Protein AF-A0A962IGA3-F1 (afdb_monomer_lite)

Radius of gyration: 15.85 Å; chains: 1; bounding box: 43×43×36 Å

Structure (mmCIF, N/CA/C/O backbone):
data_AF-A0A962IGA3-F1
#
_entry.id   AF-A0A962IGA3-F1
#
loop_
_atom_site.group_PDB
_atom_site.id
_atom_site.type_symbol
_atom_site.label_atom_id
_atom_site.label_alt_id
_atom_site.label_comp_id
_atom_site.label_asym_id
_atom_site.label_entity_id
_atom_site.label_seq_id
_atom_site.pdbx_PDB_ins_code
_atom_site.Cartn_x
_atom_site.Cartn_y
_atom_site.Cartn_z
_atom_site.occupancy
_atom_site.B_iso_or_equiv
_atom_site.auth_seq_id
_atom_site.auth_comp_id
_atom_site.auth_asym_id
_atom_site.auth_atom_id
_ato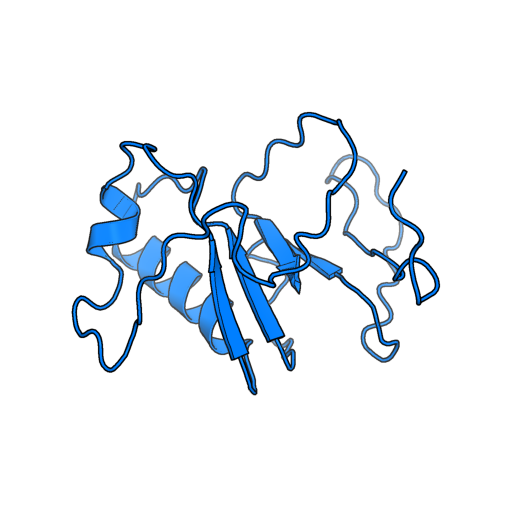m_site.pdbx_PDB_model_num
ATOM 1 N N . ASP A 1 1 ? 0.957 -33.423 -1.749 1.00 45.81 1 ASP A N 1
ATOM 2 C CA . ASP A 1 1 ? 1.533 -32.788 -2.947 1.00 45.81 1 ASP A CA 1
ATOM 3 C C . ASP A 1 1 ? 0.446 -32.155 -3.789 1.00 45.81 1 ASP A C 1
ATOM 5 O O . ASP A 1 1 ? -0.519 -32.826 -4.132 1.00 45.81 1 ASP A O 1
ATOM 9 N N . ILE A 1 2 ? 0.562 -30.852 -4.040 1.00 52.72 2 ILE A N 1
ATOM 10 C CA . ILE A 1 2 ? -0.372 -30.089 -4.875 1.00 52.72 2 ILE A CA 1
ATOM 11 C C . ILE A 1 2 ? 0.250 -30.026 -6.272 1.00 52.72 2 ILE A C 1
ATOM 13 O O . ILE A 1 2 ? 1.366 -29.530 -6.423 1.00 52.72 2 ILE A O 1
ATOM 17 N N . ALA A 1 3 ? -0.436 -30.573 -7.277 1.00 63.44 3 ALA A N 1
ATOM 18 C CA . ALA A 1 3 ? -0.005 -30.473 -8.666 1.00 63.44 3 ALA A CA 1
ATOM 19 C C . ALA A 1 3 ? -0.206 -29.027 -9.138 1.00 63.44 3 ALA A C 1
ATOM 21 O O . ALA A 1 3 ? -1.336 -28.548 -9.197 1.00 63.44 3 ALA A O 1
ATOM 22 N N . LEU A 1 4 ? 0.894 -28.330 -9.420 1.00 65.06 4 LEU A N 1
ATOM 23 C CA . LEU A 1 4 ? 0.853 -26.981 -9.975 1.00 65.06 4 LEU A CA 1
ATOM 24 C C . LEU A 1 4 ? 0.441 -27.072 -11.449 1.00 65.06 4 LEU A C 1
ATOM 26 O O . LEU A 1 4 ? 1.001 -27.868 -12.202 1.00 65.06 4 LEU A O 1
ATOM 30 N N . ASP A 1 5 ? -0.527 -26.257 -11.852 1.00 78.12 5 ASP A N 1
ATOM 31 C CA . ASP A 1 5 ? -0.953 -2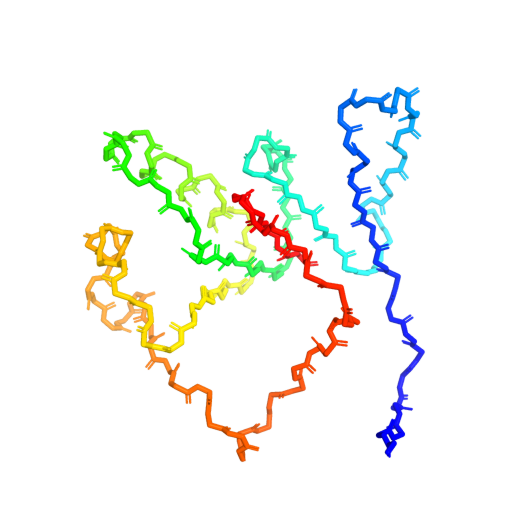6.089 -13.247 1.00 78.12 5 ASP A CA 1
ATOM 32 C C . ASP A 1 5 ? 0.010 -25.201 -14.054 1.00 78.12 5 ASP A C 1
ATOM 34 O O . ASP A 1 5 ? -0.044 -25.174 -15.281 1.00 78.12 5 ASP A O 1
ATOM 38 N N . ASN A 1 6 ? 0.923 -24.516 -13.361 1.00 67.44 6 ASN A N 1
ATOM 39 C CA . ASN A 1 6 ? 1.911 -23.608 -13.919 1.00 67.44 6 ASN A CA 1
ATOM 40 C C . ASN A 1 6 ? 3.324 -23.916 -13.406 1.00 67.44 6 ASN A C 1
ATOM 42 O O . ASN A 1 6 ? 3.531 -24.473 -12.323 1.00 67.44 6 ASN A O 1
ATOM 46 N N . THR A 1 7 ? 4.329 -23.511 -14.183 1.00 72.44 7 THR A N 1
ATOM 47 C CA . THR A 1 7 ? 5.724 -23.521 -13.731 1.00 72.44 7 THR A CA 1
ATOM 48 C C . THR A 1 7 ? 5.903 -22.576 -12.545 1.00 72.44 7 THR A C 1
ATOM 50 O O . THR A 1 7 ? 5.276 -21.519 -12.501 1.00 72.44 7 THR A O 1
ATOM 53 N N . ARG A 1 8 ? 6.784 -22.928 -11.597 1.00 71.44 8 ARG A N 1
ATOM 54 C CA . ARG A 1 8 ? 7.064 -22.075 -10.431 1.00 71.44 8 ARG A CA 1
ATOM 55 C C . ARG A 1 8 ? 7.478 -20.668 -10.891 1.00 71.44 8 ARG A C 1
ATOM 57 O O . ARG A 1 8 ? 8.356 -20.574 -11.753 1.00 71.44 8 ARG A O 1
ATOM 64 N N . PRO A 1 9 ? 6.879 -19.599 -10.339 1.00 70.31 9 PRO A N 1
ATOM 65 C CA . PRO A 1 9 ? 7.251 -18.244 -10.708 1.00 70.31 9 PRO A CA 1
ATOM 66 C C . PRO A 1 9 ? 8.702 -17.972 -10.310 1.00 70.31 9 PRO A C 1
ATOM 68 O O . PRO A 1 9 ? 9.218 -18.528 -9.338 1.00 70.31 9 PRO A O 1
ATOM 71 N N . THR A 1 10 ? 9.366 -17.104 -11.071 1.00 74.88 10 THR A N 1
ATOM 72 C CA . THR A 1 10 ? 10.692 -16.614 -10.689 1.00 74.88 10 THR A CA 1
ATOM 73 C C . THR A 1 10 ? 10.519 -15.652 -9.520 1.00 74.88 10 THR A C 1
ATOM 75 O O . THR A 1 10 ? 9.778 -14.681 -9.647 1.00 74.88 10 THR A O 1
ATOM 78 N N . VAL A 1 11 ? 11.184 -15.932 -8.398 1.00 74.50 11 VAL A N 1
ATOM 79 C CA . VAL A 1 11 ? 11.204 -15.063 -7.214 1.00 74.50 11 VAL A CA 1
ATOM 80 C C . VAL A 1 11 ? 12.553 -14.354 -7.164 1.00 74.50 11 VAL A C 1
ATOM 82 O O . VAL A 1 11 ? 13.589 -15.018 -7.204 1.00 74.50 11 VAL A O 1
ATOM 85 N N . SER A 1 12 ? 12.544 -13.024 -7.100 1.00 74.81 12 SER A N 1
ATOM 86 C CA . SER A 1 12 ? 13.754 -12.192 -7.012 1.00 74.81 12 SER A CA 1
ATOM 87 C C . SER A 1 12 ? 13.759 -11.372 -5.720 1.00 74.81 12 SER A C 1
ATOM 89 O O . SER A 1 12 ? 12.713 -10.900 -5.290 1.00 74.81 12 SER A O 1
ATOM 91 N N . THR A 1 13 ? 14.924 -11.187 -5.099 1.00 70.38 13 THR A N 1
ATOM 92 C CA . THR A 1 13 ? 15.098 -10.352 -3.896 1.00 70.38 13 THR A CA 1
ATOM 93 C C . THR A 1 13 ? 16.492 -9.717 -3.883 1.00 70.38 13 THR A C 1
ATOM 95 O O . THR A 1 13 ? 17.408 -10.227 -4.538 1.00 70.38 13 THR A O 1
ATOM 98 N N . TYR A 1 14 ? 16.658 -8.606 -3.162 1.00 63.81 14 TYR A N 1
ATOM 99 C CA . TYR A 1 14 ? 17.978 -8.047 -2.859 1.00 63.81 14 TYR A CA 1
ATOM 100 C C . TYR A 1 14 ? 18.664 -8.917 -1.778 1.00 63.81 14 TYR A C 1
ATOM 102 O O . TYR A 1 14 ? 18.006 -9.314 -0.821 1.00 63.81 14 TYR A O 1
ATOM 110 N N . PRO A 1 15 ? 19.961 -9.258 -1.901 1.00 55.53 15 PRO A N 1
ATOM 111 C CA . PRO A 1 15 ? 20.714 -9.909 -0.843 1.00 55.53 15 PRO A CA 1
ATOM 112 C C . PRO A 1 15 ? 21.003 -8.916 0.290 1.00 55.53 15 PRO A C 1
ATOM 114 O O . PRO A 1 15 ? 21.160 -7.717 0.049 1.00 55.53 15 PRO A O 1
ATOM 117 N N . ASP A 1 16 ? 21.118 -9.437 1.510 1.00 48.91 16 ASP A N 1
ATOM 118 C CA . ASP A 1 16 ? 21.509 -8.664 2.689 1.00 48.91 16 ASP A CA 1
ATOM 119 C C . ASP A 1 16 ? 22.811 -7.874 2.481 1.00 48.91 16 ASP A C 1
ATOM 121 O O . ASP A 1 16 ? 23.730 -8.312 1.779 1.00 48.91 16 ASP A O 1
ATOM 125 N N . LEU A 1 17 ? 22.883 -6.729 3.173 1.00 50.75 17 LEU A N 1
ATOM 126 C CA . LEU A 1 17 ? 23.942 -5.705 3.153 1.00 50.75 17 LEU A CA 1
ATOM 127 C C . LEU A 1 17 ? 25.389 -6.236 3.251 1.00 50.75 17 LEU A C 1
ATOM 129 O O . LEU A 1 17 ? 26.311 -5.540 2.829 1.00 50.75 17 LEU A O 1
ATOM 133 N N . ASP A 1 18 ? 25.602 -7.453 3.757 1.00 49.53 18 ASP A N 1
ATOM 134 C CA . ASP A 1 18 ? 26.928 -8.072 3.903 1.00 49.53 18 ASP A CA 1
ATOM 135 C C . ASP A 1 18 ? 27.489 -8.682 2.608 1.00 49.53 18 ASP A C 1
ATOM 137 O O . ASP A 1 18 ? 28.680 -8.987 2.521 1.00 49.53 18 ASP A O 1
ATOM 141 N N . ASN A 1 19 ? 26.669 -8.852 1.569 1.00 47.28 19 ASN A N 1
ATOM 142 C CA . ASN A 1 19 ? 27.108 -9.403 0.293 1.00 47.28 19 ASN A CA 1
ATOM 143 C C . ASN A 1 19 ? 26.908 -8.368 -0.810 1.00 47.28 19 ASN A C 1
ATOM 145 O O . ASN A 1 19 ? 25.864 -8.340 -1.454 1.00 47.28 19 ASN A O 1
ATOM 149 N N . ASN A 1 20 ? 27.950 -7.564 -1.045 1.00 45.59 20 ASN A N 1
ATOM 150 C CA . ASN A 1 20 ? 28.101 -6.582 -2.127 1.00 45.59 20 ASN A CA 1
ATOM 151 C C . ASN A 1 20 ? 28.071 -7.247 -3.525 1.00 45.59 20 ASN A C 1
ATOM 153 O O . ASN A 1 20 ? 29.051 -7.235 -4.269 1.00 45.59 20 ASN A O 1
ATOM 157 N N . ARG A 1 21 ? 26.975 -7.936 -3.843 1.00 54.34 21 ARG A N 1
ATOM 158 C CA . ARG A 1 21 ? 26.699 -8.563 -5.131 1.00 54.34 21 ARG A CA 1
ATOM 159 C C . ARG A 1 21 ? 25.855 -7.589 -5.932 1.00 54.34 21 ARG A C 1
ATOM 161 O O . ARG A 1 21 ? 24.824 -7.138 -5.443 1.00 54.34 21 ARG A O 1
ATOM 168 N N . ASP A 1 22 ? 26.272 -7.312 -7.162 1.00 54.66 22 ASP A N 1
ATOM 169 C CA . ASP A 1 22 ? 25.461 -6.564 -8.119 1.00 54.66 22 ASP A CA 1
ATOM 170 C C . ASP A 1 22 ? 24.122 -7.283 -8.318 1.00 54.66 22 ASP A C 1
ATOM 172 O O . ASP A 1 22 ? 24.041 -8.358 -8.920 1.00 54.66 22 ASP A O 1
ATOM 176 N N . VAL A 1 23 ? 23.057 -6.703 -7.770 1.00 59.34 23 VAL A N 1
ATOM 177 C CA . VAL A 1 23 ? 21.706 -7.246 -7.892 1.00 59.34 23 VAL A CA 1
ATOM 178 C C . VAL A 1 23 ? 21.100 -6.696 -9.164 1.00 59.34 23 VAL A C 1
ATOM 180 O O . VAL A 1 23 ? 20.711 -5.533 -9.238 1.00 59.34 23 VAL A O 1
ATOM 183 N N . ASN A 1 24 ? 21.008 -7.543 -10.182 1.00 67.00 24 ASN A N 1
ATOM 184 C CA . ASN A 1 24 ? 20.325 -7.199 -11.419 1.00 67.00 24 ASN A CA 1
ATOM 185 C C . ASN A 1 24 ? 18.887 -7.733 -11.382 1.00 67.00 24 ASN A C 1
ATOM 187 O O . ASN A 1 24 ? 18.596 -8.787 -11.952 1.00 67.00 24 ASN A O 1
ATOM 191 N N . ILE A 1 25 ? 17.996 -7.033 -10.671 1.00 71.44 25 ILE A N 1
ATOM 192 C CA . ILE A 1 25 ? 16.558 -7.323 -10.736 1.00 71.44 25 ILE A CA 1
ATOM 193 C C . ILE A 1 25 ? 16.019 -6.764 -12.052 1.00 71.44 25 ILE A C 1
ATOM 195 O O . ILE A 1 25 ? 15.994 -5.555 -12.278 1.00 71.44 25 ILE A O 1
ATOM 199 N N . VAL A 1 26 ? 15.573 -7.659 -12.930 1.00 73.44 26 VAL A N 1
ATOM 200 C CA . VAL A 1 26 ? 14.985 -7.288 -14.218 1.00 73.44 26 VAL A CA 1
ATOM 201 C C . VAL A 1 26 ? 13.471 -7.154 -14.056 1.00 73.44 26 VAL A C 1
ATOM 203 O O . VAL A 1 26 ? 12.735 -8.116 -14.260 1.00 73.44 26 VAL A O 1
ATOM 206 N N . PHE A 1 27 ? 13.007 -5.948 -13.721 1.00 75.44 27 PHE A N 1
ATOM 207 C CA . PHE A 1 27 ? 11.581 -5.638 -13.513 1.00 75.44 27 PHE A CA 1
ATOM 208 C C . PHE A 1 27 ? 10.708 -5.785 -14.770 1.00 75.44 27 PHE A C 1
ATOM 210 O O . PHE A 1 27 ? 9.489 -5.832 -14.675 1.00 75.44 27 PHE A O 1
ATOM 217 N N . SER A 1 28 ? 11.312 -5.877 -15.959 1.00 74.31 28 SER A N 1
ATOM 218 C CA . SER A 1 28 ? 10.589 -6.106 -17.217 1.00 74.31 28 SER A CA 1
ATOM 219 C C . SER A 1 28 ? 10.196 -7.568 -17.450 1.00 74.31 28 SER A C 1
ATOM 221 O O . SER A 1 28 ? 9.533 -7.872 -18.442 1.00 74.31 28 SER A O 1
ATOM 223 N N . ARG A 1 29 ? 10.615 -8.493 -16.577 1.00 72.81 29 ARG A N 1
ATOM 224 C CA . ARG A 1 29 ? 10.199 -9.898 -16.625 1.00 72.81 29 ARG A CA 1
ATOM 225 C C . ARG A 1 29 ? 9.087 -10.133 -15.611 1.00 72.81 29 ARG A C 1
ATOM 227 O O . ARG A 1 29 ? 9.224 -9.754 -14.455 1.00 72.81 29 ARG A O 1
ATOM 234 N N . GLY A 1 30 ? 8.019 -10.804 -16.042 1.00 71.12 30 GLY A N 1
ATOM 235 C CA . GLY A 1 30 ? 6.978 -11.273 -15.128 1.00 71.12 30 GLY A CA 1
ATOM 236 C C . GLY A 1 30 ? 7.553 -12.232 -14.079 1.00 71.12 30 GLY A C 1
ATOM 237 O O . GLY A 1 30 ? 8.443 -13.034 -14.378 1.00 71.12 30 GLY A O 1
ATOM 238 N N . GLY A 1 31 ? 7.056 -12.145 -12.851 1.00 76.88 31 GLY A N 1
ATOM 239 C CA . GLY A 1 31 ? 7.562 -12.888 -11.701 1.00 76.88 31 GLY A CA 1
ATOM 240 C C . GLY A 1 31 ? 7.110 -12.241 -10.397 1.00 76.88 31 GLY A C 1
ATOM 241 O O . GLY A 1 31 ? 6.279 -11.341 -10.424 1.00 76.88 31 GLY A O 1
ATOM 242 N N . VAL A 1 32 ? 7.666 -12.713 -9.283 1.00 79.94 32 VAL A N 1
ATOM 243 C CA . VAL A 1 32 ? 7.448 -12.146 -7.945 1.00 79.94 32 VAL A CA 1
ATOM 244 C C . VAL A 1 32 ? 8.740 -11.482 -7.485 1.00 79.94 32 VAL A C 1
ATOM 246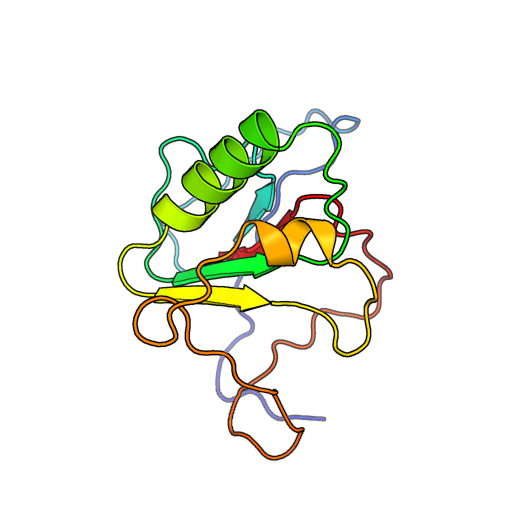 O O . VAL A 1 32 ? 9.821 -12.064 -7.642 1.00 79.94 32 VAL A O 1
ATOM 249 N N . VAL A 1 33 ? 8.658 -10.291 -6.897 1.00 80.88 33 VAL A N 1
ATOM 250 C CA . VAL A 1 33 ? 9.823 -9.637 -6.280 1.00 80.88 33 VAL A CA 1
ATOM 251 C C . VAL A 1 33 ? 9.546 -9.299 -4.820 1.00 80.88 33 VAL A C 1
ATOM 253 O O . VAL A 1 33 ? 8.440 -8.915 -4.468 1.00 80.88 33 VAL A O 1
ATOM 256 N N . VAL A 1 34 ? 10.540 -9.473 -3.951 1.00 81.62 34 VAL A N 1
ATOM 257 C CA . VAL A 1 34 ? 10.452 -9.110 -2.529 1.00 81.62 34 VAL A CA 1
ATOM 258 C C . VAL A 1 34 ? 11.381 -7.933 -2.272 1.00 81.62 34 VAL A C 1
ATOM 260 O O . VAL A 1 34 ? 12.581 -8.035 -2.529 1.00 81.62 34 VAL A O 1
ATOM 263 N N . LEU A 1 35 ? 10.830 -6.805 -1.821 1.00 81.12 35 LEU A N 1
ATOM 264 C CA . LEU A 1 35 ? 11.566 -5.560 -1.589 1.00 81.12 35 LEU A CA 1
ATOM 265 C C . LEU A 1 35 ? 11.207 -4.965 -0.229 1.00 81.12 35 LEU A C 1
ATOM 267 O O . LEU A 1 35 ? 10.065 -5.040 0.209 1.00 81.12 35 LEU A O 1
ATOM 271 N N . ASN A 1 36 ? 12.156 -4.275 0.397 1.00 78.88 36 ASN A N 1
ATOM 272 C CA . ASN A 1 36 ? 11.876 -3.467 1.584 1.00 78.88 36 ASN A CA 1
ATOM 273 C C . ASN A 1 36 ? 11.317 -2.081 1.218 1.00 78.88 36 ASN A C 1
ATOM 275 O O . ASN A 1 36 ? 11.484 -1.590 0.097 1.00 78.88 36 ASN A O 1
ATOM 279 N N . ALA A 1 37 ? 10.726 -1.390 2.195 1.00 75.19 37 ALA A N 1
ATOM 280 C CA . ALA A 1 37 ? 10.145 -0.056 2.002 1.00 75.19 37 ALA A CA 1
ATOM 281 C C . ALA A 1 37 ? 11.121 1.003 1.438 1.00 75.19 37 ALA A C 1
ATOM 283 O O . ALA A 1 37 ? 10.690 1.952 0.780 1.00 75.19 37 ALA A O 1
ATOM 284 N N . ALA A 1 38 ? 12.431 0.865 1.671 1.00 78.12 38 ALA A N 1
ATOM 285 C CA . ALA A 1 38 ? 13.437 1.799 1.164 1.00 78.12 38 ALA A CA 1
ATOM 286 C C . ALA A 1 38 ? 13.713 1.634 -0.344 1.00 78.12 38 ALA A C 1
ATOM 288 O O . ALA A 1 38 ? 14.082 2.606 -1.006 1.00 78.12 38 ALA A O 1
ATOM 289 N N . SER A 1 39 ? 13.502 0.434 -0.894 1.00 79.31 39 SER A N 1
ATOM 290 C CA . SER A 1 39 ? 13.899 0.069 -2.265 1.00 79.31 39 SER A CA 1
ATOM 291 C C . SER A 1 39 ? 12.787 0.236 -3.305 1.00 79.31 39 SER A C 1
ATOM 293 O O . SER A 1 39 ? 13.028 0.102 -4.499 1.00 79.31 39 SER A O 1
ATOM 295 N N . VAL A 1 40 ? 11.563 0.549 -2.875 1.00 82.00 40 VAL A N 1
ATOM 296 C CA . VAL A 1 40 ? 10.370 0.589 -3.748 1.00 82.00 40 VAL A CA 1
ATOM 297 C C . VAL A 1 40 ? 10.114 1.951 -4.390 1.00 82.00 40 VAL A C 1
ATOM 299 O O . VAL A 1 40 ? 9.202 2.114 -5.201 1.00 82.00 40 VAL A O 1
ATOM 302 N N . LYS A 1 41 ? 10.893 2.971 -4.019 1.00 80.25 41 LYS A N 1
ATOM 303 C CA . LYS A 1 41 ? 10.676 4.343 -4.481 1.00 80.25 41 LYS A CA 1
ATOM 304 C C . LYS A 1 41 ? 10.935 4.457 -5.987 1.00 80.25 41 LYS A C 1
ATOM 306 O O . LYS A 1 41 ? 12.052 4.248 -6.442 1.00 80.25 41 LYS A O 1
ATOM 311 N N . GLY A 1 42 ? 9.917 4.884 -6.734 1.00 81.69 42 GLY A N 1
ATOM 312 C CA . GLY A 1 42 ? 10.000 5.059 -8.190 1.00 81.69 42 GLY A CA 1
ATOM 313 C C . GLY A 1 42 ? 9.713 3.792 -8.998 1.00 81.69 42 GLY A C 1
ATOM 314 O O . GLY A 1 42 ? 9.857 3.825 -10.215 1.00 81.69 42 GLY A O 1
ATOM 315 N N . LEU A 1 43 ? 9.297 2.707 -8.338 1.00 86.94 43 LEU A N 1
ATOM 316 C CA . LEU A 1 43 ? 8.797 1.491 -8.977 1.00 86.94 43 LEU A CA 1
ATOM 317 C C . LEU A 1 43 ? 7.267 1.450 -8.905 1.00 86.94 43 LEU A C 1
ATOM 319 O O . LEU A 1 43 ? 6.671 2.042 -8.003 1.00 86.94 43 LEU A O 1
ATOM 323 N N . GLU A 1 44 ? 6.632 0.764 -9.847 1.00 88.62 44 GLU A N 1
ATOM 324 C CA . GLU A 1 44 ? 5.183 0.543 -9.880 1.00 88.62 44 GLU A CA 1
ATOM 325 C C . GLU A 1 44 ? 4.905 -0.890 -10.335 1.00 88.62 44 GLU A C 1
ATOM 327 O O . GLU A 1 44 ? 5.662 -1.444 -11.135 1.00 88.62 44 GLU A O 1
ATOM 332 N N . PHE A 1 45 ? 3.849 -1.492 -9.788 1.00 88.19 45 PHE A N 1
ATOM 333 C CA . PHE A 1 45 ? 3.510 -2.899 -9.979 1.00 88.19 45 PHE A CA 1
ATOM 334 C C . PHE A 1 45 ? 1.996 -3.069 -10.099 1.00 88.19 45 PHE A C 1
ATOM 336 O O . PHE A 1 45 ? 1.233 -2.399 -9.400 1.00 88.19 45 PHE A O 1
ATOM 343 N N . ASP A 1 46 ? 1.554 -4.003 -10.940 1.00 88.06 46 ASP A N 1
ATOM 344 C CA . ASP A 1 46 ? 0.126 -4.283 -11.138 1.00 88.06 46 ASP A CA 1
ATOM 345 C C . ASP A 1 46 ? -0.544 -4.696 -9.820 1.00 88.06 46 ASP A C 1
ATOM 347 O O . ASP A 1 46 ? -1.638 -4.244 -9.484 1.00 88.06 46 ASP A O 1
ATOM 351 N N . THR A 1 47 ? 0.132 -5.543 -9.039 1.00 88.50 47 THR A N 1
ATOM 352 C CA . THR A 1 47 ? -0.332 -6.022 -7.734 1.00 88.50 47 THR A CA 1
ATOM 353 C C . THR A 1 47 ? 0.761 -5.840 -6.683 1.00 88.50 47 THR A C 1
ATOM 355 O O . THR A 1 47 ? 1.931 -6.078 -6.961 1.00 88.50 47 THR A O 1
ATOM 358 N N . VAL A 1 48 ? 0.382 -5.409 -5.477 1.00 89.31 48 VAL A N 1
ATOM 359 C CA . VAL A 1 48 ? 1.290 -5.251 -4.330 1.00 89.31 48 VAL A CA 1
ATOM 360 C C . VAL A 1 48 ? 0.703 -5.938 -3.105 1.00 89.31 48 VAL A C 1
ATOM 362 O O . VAL A 1 48 ? -0.455 -5.703 -2.752 1.00 89.31 48 VAL A O 1
ATOM 365 N N . PHE A 1 49 ? 1.522 -6.726 -2.416 1.00 89.94 49 PHE A N 1
ATOM 366 C CA . PHE A 1 49 ? 1.230 -7.325 -1.121 1.00 89.94 49 PHE A CA 1
ATOM 367 C C . PHE A 1 49 ? 2.121 -6.695 -0.048 1.00 89.94 49 PHE A C 1
ATOM 369 O O . PHE A 1 49 ? 3.334 -6.890 -0.028 1.00 89.94 49 PHE A O 1
ATOM 376 N N . VAL A 1 50 ? 1.521 -5.966 0.888 1.00 88.62 50 VAL A N 1
ATOM 377 C CA . VAL A 1 50 ? 2.238 -5.421 2.048 1.00 88.62 50 VAL A CA 1
ATOM 378 C C . VAL A 1 50 ? 1.983 -6.329 3.243 1.00 88.62 50 VAL A C 1
ATOM 380 O O . VAL A 1 50 ? 0.835 -6.484 3.666 1.00 88.62 50 VAL A O 1
ATOM 383 N N . VAL A 1 51 ? 3.039 -6.922 3.795 1.00 88.25 51 VAL A N 1
ATOM 384 C CA . VAL A 1 51 ? 2.957 -7.714 5.026 1.00 88.25 51 VAL A CA 1
ATOM 385 C C . VAL A 1 51 ? 3.041 -6.755 6.206 1.00 88.25 51 VAL A C 1
ATOM 387 O O . VAL A 1 51 ? 4.042 -6.083 6.387 1.00 88.25 51 VAL A O 1
ATOM 390 N N . LEU A 1 52 ? 1.964 -6.640 6.981 1.00 85.62 52 LEU A N 1
ATOM 391 C CA . LEU A 1 52 ? 1.870 -5.706 8.106 1.00 85.62 52 LEU A CA 1
ATOM 392 C C . LEU A 1 52 ? 2.468 -6.252 9.409 1.00 85.62 52 LEU A C 1
ATOM 394 O O . LEU A 1 52 ? 2.594 -5.513 10.388 1.00 85.62 52 LEU A O 1
ATOM 398 N N . ASP A 1 53 ? 2.772 -7.545 9.438 1.00 81.62 53 ASP A N 1
ATOM 399 C CA . ASP A 1 53 ? 3.383 -8.201 10.586 1.00 81.62 53 ASP A CA 1
ATOM 400 C C . ASP A 1 53 ? 4.822 -7.684 10.774 1.00 81.62 53 ASP A C 1
ATOM 402 O O . ASP A 1 53 ? 5.534 -7.455 9.804 1.00 81.62 53 ASP A O 1
ATOM 406 N N . GLY A 1 54 ? 5.251 -7.474 12.021 1.00 77.00 54 GLY A N 1
ATOM 407 C CA . GLY A 1 54 ? 6.621 -7.032 12.335 1.00 77.00 54 GLY A CA 1
ATOM 408 C C . GLY A 1 54 ? 6.837 -5.513 12.379 1.00 77.00 54 GLY A C 1
ATOM 409 O O . GLY A 1 54 ? 7.720 -5.057 13.108 1.00 77.00 54 GLY A O 1
ATOM 410 N N . PHE A 1 55 ? 5.983 -4.698 11.740 1.00 79.12 55 PHE A N 1
ATOM 411 C CA . PHE A 1 55 ? 6.139 -3.237 11.789 1.00 79.12 55 PHE A CA 1
ATOM 412 C C . PHE A 1 55 ? 6.097 -2.688 13.221 1.00 79.12 55 PHE A C 1
ATOM 414 O O . PHE A 1 55 ? 5.102 -2.809 13.949 1.00 79.12 55 PHE A O 1
ATOM 421 N N . ARG A 1 56 ? 7.158 -1.969 13.597 1.00 81.31 56 ARG A N 1
ATOM 422 C CA . ARG A 1 56 ? 7.228 -1.214 14.853 1.00 81.31 56 ARG A CA 1
ATOM 423 C C . ARG A 1 56 ? 6.893 0.250 14.601 1.00 81.31 56 ARG A C 1
ATOM 425 O O . ARG A 1 56 ? 7.649 0.981 13.965 1.00 81.31 56 ARG A O 1
ATOM 432 N N . VAL A 1 57 ? 5.765 0.704 15.141 1.00 83.12 57 VAL A N 1
ATOM 433 C CA . VAL A 1 57 ? 5.368 2.117 15.071 1.00 83.12 57 VAL A CA 1
ATOM 434 C C . VAL A 1 57 ? 6.103 2.899 16.161 1.00 83.12 57 VAL A C 1
ATOM 436 O O . VAL A 1 57 ? 5.643 2.972 17.297 1.00 83.12 57 VAL A O 1
ATOM 439 N N . VAL A 1 58 ? 7.270 3.447 15.818 1.00 85.06 58 VAL A N 1
ATOM 440 C CA . VAL A 1 58 ? 8.044 4.346 16.699 1.00 85.06 58 VAL A CA 1
ATOM 441 C C . VAL A 1 58 ? 7.620 5.805 16.500 1.00 85.06 58 VAL A C 1
ATOM 443 O O . VAL A 1 58 ? 7.441 6.532 17.472 1.00 85.06 58 VAL A O 1
ATOM 446 N N . ASP A 1 59 ? 7.411 6.211 15.244 1.00 90.31 59 ASP A N 1
ATOM 447 C CA . ASP A 1 59 ? 6.893 7.522 14.841 1.00 90.31 59 ASP A CA 1
ATOM 448 C C . ASP A 1 59 ? 5.735 7.318 13.854 1.00 90.31 59 ASP A C 1
ATOM 450 O O . ASP A 1 59 ? 5.894 6.731 12.781 1.00 90.31 59 ASP A O 1
ATOM 454 N N . GLU A 1 60 ? 4.552 7.801 14.228 1.00 90.69 60 GLU A N 1
ATOM 455 C CA . GLU A 1 60 ? 3.333 7.697 13.427 1.00 90.69 60 GLU A CA 1
ATOM 456 C C . GLU A 1 6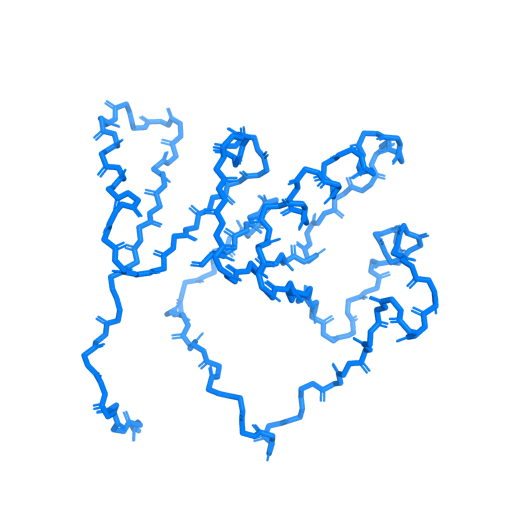0 ? 3.451 8.408 12.070 1.00 90.69 60 GLU A C 1
ATOM 458 O O . GLU A 1 60 ? 2.950 7.912 11.060 1.00 90.69 60 GLU A O 1
ATOM 463 N N . THR A 1 61 ? 4.118 9.561 12.020 1.00 91.12 61 THR A N 1
ATOM 464 C CA . THR A 1 61 ? 4.266 10.346 10.789 1.00 91.12 61 THR A CA 1
ATOM 465 C C . THR A 1 61 ? 5.194 9.643 9.810 1.00 91.12 61 THR A C 1
ATOM 467 O O . THR A 1 61 ? 4.892 9.574 8.616 1.00 91.12 61 THR A O 1
ATOM 470 N N . ASP A 1 62 ? 6.314 9.113 10.301 1.00 90.50 62 ASP A N 1
ATOM 471 C CA . ASP A 1 62 ? 7.239 8.328 9.482 1.00 90.50 62 ASP A CA 1
ATOM 472 C C . ASP A 1 62 ? 6.567 7.048 8.970 1.00 90.50 62 ASP A C 1
ATOM 474 O O . ASP A 1 62 ? 6.603 6.757 7.773 1.00 90.50 62 ASP A O 1
ATOM 478 N N . MET A 1 63 ? 5.847 6.340 9.844 1.00 90.50 63 MET A N 1
ATOM 479 C CA . MET A 1 63 ? 5.138 5.121 9.464 1.00 90.50 63 MET A CA 1
ATOM 480 C C . MET A 1 63 ? 4.041 5.382 8.425 1.00 90.50 63 MET A C 1
ATOM 482 O O . MET A 1 63 ? 3.932 4.643 7.449 1.00 90.50 63 MET A O 1
ATOM 486 N N . LYS A 1 64 ? 3.266 6.467 8.558 1.00 91.00 64 LYS A N 1
ATOM 487 C CA . LYS A 1 64 ? 2.282 6.866 7.535 1.00 91.00 64 LYS A CA 1
ATOM 488 C C . LYS A 1 64 ? 2.940 7.155 6.189 1.00 91.00 64 LYS A C 1
ATOM 490 O O . LYS A 1 64 ? 2.403 6.757 5.160 1.00 91.00 64 LYS A O 1
ATOM 495 N N . LYS A 1 65 ? 4.104 7.815 6.176 1.00 90.56 65 LYS A N 1
ATOM 496 C CA . LYS A 1 65 ? 4.861 8.061 4.936 1.00 90.56 65 LYS A CA 1
ATOM 497 C C . LYS A 1 65 ? 5.351 6.758 4.315 1.00 90.56 65 LYS A C 1
ATOM 499 O O . LYS A 1 65 ? 5.208 6.590 3.108 1.00 90.56 65 LYS A O 1
ATOM 504 N N . LYS A 1 66 ? 5.880 5.833 5.121 1.00 89.69 66 LYS A N 1
ATOM 505 C CA . LYS A 1 66 ? 6.292 4.499 4.661 1.00 89.69 66 LYS A CA 1
ATOM 506 C C . LYS A 1 66 ? 5.113 3.740 4.063 1.00 89.69 66 LYS A C 1
ATOM 508 O O . LYS A 1 66 ? 5.179 3.361 2.900 1.00 89.69 66 LYS A O 1
ATOM 513 N N . LEU A 1 67 ? 4.006 3.614 4.797 1.00 90.06 67 LEU A N 1
ATOM 514 C CA . LEU A 1 67 ? 2.777 2.984 4.304 1.00 90.06 67 LEU A CA 1
ATOM 515 C C . LEU A 1 67 ? 2.288 3.633 3.008 1.00 90.06 67 LEU A C 1
ATOM 517 O O . LEU A 1 67 ? 1.981 2.922 2.057 1.00 90.06 67 LEU A O 1
ATOM 521 N N . TYR A 1 68 ? 2.275 4.964 2.920 1.00 91.50 68 TYR A N 1
ATOM 522 C CA . TYR A 1 68 ? 1.899 5.671 1.694 1.00 91.50 68 TYR A CA 1
ATOM 523 C C . TYR A 1 68 ? 2.815 5.317 0.516 1.00 91.50 68 TYR A C 1
ATOM 525 O O . TYR A 1 68 ? 2.339 5.027 -0.581 1.00 91.50 68 TYR A O 1
ATOM 533 N N . VAL A 1 69 ? 4.134 5.302 0.726 1.00 90.50 69 VAL A N 1
ATOM 534 C CA . VAL A 1 69 ? 5.093 4.931 -0.321 1.00 90.50 69 VAL A CA 1
ATOM 535 C C . VAL A 1 69 ? 4.847 3.502 -0.791 1.00 90.50 69 VAL A C 1
ATOM 537 O O . VAL A 1 69 ? 4.729 3.312 -1.994 1.00 90.50 69 VAL A O 1
ATOM 540 N N . MET A 1 70 ? 4.704 2.537 0.123 1.00 90.19 70 MET A N 1
ATOM 541 C CA . MET A 1 70 ? 4.489 1.121 -0.210 1.00 90.19 70 MET A CA 1
ATOM 542 C C . MET A 1 70 ? 3.162 0.889 -0.940 1.00 90.19 70 MET A C 1
ATOM 544 O O . MET A 1 70 ? 3.120 0.238 -1.979 1.00 90.19 70 MET A O 1
ATOM 548 N N . THR A 1 71 ? 2.075 1.458 -0.420 1.00 91.75 71 THR A N 1
ATOM 549 C CA . THR A 1 71 ? 0.723 1.255 -0.961 1.00 91.75 71 THR A CA 1
ATOM 550 C C . THR A 1 71 ? 0.515 1.955 -2.301 1.00 91.75 71 THR A C 1
ATOM 552 O O . THR A 1 71 ? -0.141 1.405 -3.179 1.00 91.75 71 THR A O 1
ATOM 555 N N . SER A 1 72 ? 1.133 3.122 -2.512 1.00 91.69 72 SER A N 1
ATOM 556 C CA . SER A 1 72 ? 1.044 3.867 -3.778 1.00 91.69 72 SER A CA 1
ATOM 557 C C . SER A 1 72 ? 1.815 3.242 -4.944 1.00 91.69 72 SER A C 1
ATOM 559 O O . SER A 1 72 ? 1.808 3.815 -6.029 1.00 91.69 72 SER A O 1
ATOM 561 N N . ARG A 1 73 ? 2.524 2.121 -4.742 1.00 90.81 73 ARG A N 1
ATOM 562 C CA . ARG A 1 73 ? 3.192 1.408 -5.845 1.00 90.81 73 ARG A CA 1
ATOM 563 C C . ARG A 1 73 ? 2.234 0.491 -6.612 1.00 90.81 73 ARG A C 1
ATOM 565 O O . ARG A 1 73 ? 2.607 0.019 -7.679 1.00 90.81 73 ARG A O 1
ATOM 572 N N . ALA A 1 74 ? 1.043 0.227 -6.071 1.00 92.44 74 ALA A N 1
ATOM 573 C CA . ALA A 1 74 ? 0.029 -0.599 -6.714 1.00 92.44 74 ALA A CA 1
ATOM 574 C C . ALA A 1 74 ? -0.716 0.180 -7.803 1.00 92.44 74 ALA A C 1
ATOM 576 O O . ALA A 1 74 ? -1.297 1.227 -7.514 1.00 92.44 74 ALA A O 1
ATOM 577 N N . ILE A 1 75 ? -0.735 -0.358 -9.023 1.00 92.31 75 ILE A N 1
ATOM 578 C CA . ILE A 1 75 ? -1.515 0.180 -10.144 1.00 92.31 75 ILE A CA 1
ATOM 579 C C . ILE A 1 75 ? -2.950 -0.357 -10.093 1.00 92.31 75 ILE A C 1
ATOM 581 O O . ILE A 1 75 ? -3.892 0.433 -10.048 1.00 92.31 75 ILE A O 1
ATOM 585 N N . ASP A 1 76 ? -3.121 -1.685 -10.036 1.00 91.81 76 ASP A N 1
ATOM 586 C CA . ASP A 1 76 ? -4.445 -2.316 -10.112 1.00 91.81 76 ASP A CA 1
ATOM 587 C C . ASP A 1 76 ? -4.928 -2.859 -8.764 1.00 91.81 76 ASP A C 1
ATOM 589 O O . ASP A 1 76 ? -6.109 -2.735 -8.428 1.00 91.81 76 ASP A O 1
ATOM 593 N N . ARG A 1 77 ? -4.051 -3.517 -7.992 1.00 91.69 77 ARG A N 1
ATOM 594 C CA . ARG A 1 77 ? -4.445 -4.210 -6.754 1.00 91.69 77 ARG A CA 1
ATOM 595 C C . ARG A 1 77 ? -3.461 -4.018 -5.611 1.00 91.69 77 ARG A C 1
ATOM 597 O O . ARG A 1 77 ? -2.267 -4.253 -5.744 1.00 91.69 77 ARG A O 1
ATOM 604 N N . LEU A 1 78 ? -4.006 -3.706 -4.441 1.00 93.06 78 LEU A N 1
ATOM 605 C CA . LEU A 1 78 ? -3.280 -3.647 -3.178 1.00 93.06 78 LEU A CA 1
ATOM 606 C C . LEU A 1 78 ? -3.885 -4.646 -2.193 1.00 93.06 78 LEU A C 1
ATOM 608 O O . LEU A 1 78 ? -5.086 -4.610 -1.924 1.00 93.06 78 LEU A O 1
ATOM 612 N N . LEU A 1 79 ? -3.045 -5.507 -1.625 1.00 92.94 79 LEU A N 1
ATOM 613 C CA . LEU A 1 79 ? -3.410 -6.431 -0.562 1.00 92.94 79 LEU A CA 1
ATOM 614 C C . LEU A 1 79 ? -2.553 -6.152 0.670 1.00 92.94 79 LEU A C 1
ATOM 616 O O . LEU A 1 79 ? -1.330 -6.088 0.594 1.00 92.94 79 LEU A O 1
ATOM 620 N N . LEU A 1 80 ? -3.205 -6.002 1.820 1.00 90.88 80 LEU A N 1
ATOM 621 C CA . LEU A 1 80 ? -2.535 -5.890 3.111 1.00 90.88 80 LEU A CA 1
ATOM 622 C C . LEU A 1 80 ? -2.696 -7.219 3.845 1.00 90.88 80 LEU A C 1
ATOM 624 O O . LEU A 1 80 ? -3.820 -7.659 4.098 1.00 90.88 80 LEU A O 1
ATOM 628 N N . LEU A 1 81 ? -1.583 -7.869 4.161 1.00 88.25 81 LEU A N 1
ATOM 629 C CA . LEU A 1 81 ? -1.556 -9.165 4.826 1.00 88.25 81 LEU A CA 1
ATOM 630 C C . LEU A 1 81 ? -1.206 -8.972 6.296 1.00 88.25 81 LEU A C 1
ATOM 632 O O . LEU A 1 81 ? -0.285 -8.236 6.629 1.00 88.25 81 LEU A O 1
ATOM 636 N N . LYS A 1 82 ? -1.946 -9.640 7.175 1.00 84.06 82 LYS A N 1
ATOM 637 C CA . LYS A 1 82 ? -1.667 -9.659 8.608 1.00 84.06 82 LYS A CA 1
ATOM 638 C C . LYS A 1 82 ? -1.981 -11.035 9.172 1.00 84.06 82 LYS A C 1
ATOM 640 O O . LYS A 1 82 ? -3.024 -11.622 8.859 1.00 84.06 82 LYS A O 1
ATOM 645 N N . LYS A 1 83 ? -1.129 -11.526 10.066 1.00 82.88 83 LYS A N 1
ATOM 646 C CA . LYS A 1 83 ? -1.371 -12.739 10.835 1.00 82.88 83 LYS A CA 1
ATOM 647 C C . LYS A 1 83 ? -2.569 -12.559 11.765 1.00 82.88 83 LYS A C 1
ATOM 649 O O . LYS A 1 83 ? -2.648 -11.644 12.589 1.00 82.88 83 LYS A O 1
ATOM 654 N N . SER A 1 84 ? -3.514 -13.493 11.676 1.00 75.56 84 SER A N 1
ATOM 655 C CA . SER A 1 84 ? -4.658 -13.516 12.586 1.00 75.56 84 SER A CA 1
ATOM 656 C C . SER A 1 84 ? -4.193 -13.706 14.031 1.00 75.56 84 SER A C 1
ATOM 658 O O . SER A 1 84 ? -3.406 -14.605 14.323 1.00 75.56 84 SER A O 1
ATOM 660 N N . GLY A 1 85 ? -4.699 -12.866 14.935 1.00 68.94 85 GLY A N 1
ATOM 661 C CA . GLY A 1 85 ? -4.373 -12.936 16.359 1.00 68.94 85 GLY A CA 1
ATOM 662 C C . GLY A 1 85 ? -3.078 -12.231 16.762 1.00 68.94 85 GLY A C 1
ATOM 663 O O . GLY A 1 85 ? -2.759 -12.254 17.947 1.00 68.94 85 GLY A O 1
ATOM 664 N N . ASP A 1 86 ? -2.361 -11.578 15.838 1.00 67.31 86 ASP A N 1
ATOM 665 C CA . ASP A 1 86 ? -1.289 -10.666 16.237 1.00 67.31 86 ASP A CA 1
ATOM 666 C C . ASP A 1 86 ? -1.876 -9.410 16.911 1.00 67.31 86 ASP A C 1
ATOM 668 O O . ASP A 1 86 ? -2.723 -8.696 16.357 1.00 67.31 86 ASP A O 1
ATOM 672 N N . GLY A 1 87 ? -1.435 -9.174 18.148 1.00 55.53 87 GLY A N 1
ATOM 673 C CA . GLY A 1 87 ? -1.895 -8.111 19.036 1.00 55.53 87 GLY A CA 1
ATOM 674 C C . GLY A 1 87 ? -1.344 -6.726 18.698 1.00 55.53 87 GLY A C 1
ATOM 675 O O . GLY A 1 87 ? -1.752 -5.757 19.342 1.00 55.53 87 GLY A O 1
ATOM 676 N N . SER A 1 88 ? -0.454 -6.599 17.703 1.00 63.16 88 SER A N 1
ATOM 677 C CA . SER A 1 88 ? 0.012 -5.292 17.232 1.00 63.16 88 SER A CA 1
ATOM 678 C C . SER A 1 88 ? -1.136 -4.509 16.583 1.00 63.16 88 SER A C 1
ATOM 680 O O . SER A 1 88 ? -1.502 -4.710 15.423 1.00 63.16 88 SER A O 1
ATOM 682 N N . ARG A 1 89 ? -1.750 -3.623 17.378 1.00 69.06 89 ARG A N 1
ATOM 683 C CA . ARG A 1 89 ? -2.813 -2.692 16.958 1.00 69.06 89 ARG A CA 1
ATOM 684 C C . ARG A 1 89 ? -2.275 -1.356 16.451 1.00 69.06 89 ARG A C 1
ATOM 686 O O . ARG A 1 89 ? -3.032 -0.574 15.887 1.00 69.06 89 ARG A O 1
ATOM 693 N N . ALA A 1 90 ? -0.990 -1.073 16.670 1.00 81.06 90 ALA A N 1
ATOM 694 C CA . ALA A 1 90 ? -0.422 0.238 16.373 1.00 81.06 90 ALA A CA 1
ATOM 695 C C . ALA A 1 90 ? -0.468 0.545 14.870 1.00 81.06 90 ALA A C 1
ATOM 697 O O . ALA A 1 90 ? -0.894 1.628 14.486 1.00 81.06 90 ALA A O 1
ATOM 698 N N . ILE A 1 91 ? -0.113 -0.430 14.025 1.00 83.56 91 ILE A N 1
ATOM 699 C CA . ILE A 1 91 ? -0.201 -0.296 12.565 1.00 83.56 91 ILE A CA 1
ATOM 700 C C . ILE A 1 91 ? -1.664 -0.234 12.092 1.00 83.56 91 ILE A C 1
ATOM 702 O O . ILE A 1 91 ? -1.988 0.537 11.196 1.00 83.56 91 ILE A O 1
ATOM 706 N N . GLU A 1 92 ? -2.574 -0.978 12.737 1.00 84.62 92 GLU A N 1
ATOM 707 C CA . GLU A 1 92 ? -4.003 -0.998 12.385 1.00 84.62 92 GLU A CA 1
ATOM 708 C C . GLU A 1 92 ? -4.676 0.355 12.602 1.00 84.62 92 GLU A C 1
ATOM 710 O O . GLU A 1 92 ? -5.536 0.739 11.812 1.00 84.62 92 GLU A O 1
ATOM 715 N N . ALA A 1 93 ? -4.263 1.091 13.638 1.00 87.56 93 ALA A N 1
ATOM 716 C CA . ALA A 1 93 ? -4.760 2.435 13.914 1.00 87.56 93 ALA A CA 1
ATOM 717 C C . ALA A 1 93 ? -4.408 3.442 12.803 1.00 87.56 93 ALA A C 1
ATOM 719 O O . ALA A 1 93 ? -5.046 4.488 12.703 1.00 87.56 93 ALA A O 1
ATOM 720 N N . LEU A 1 94 ? -3.412 3.132 11.964 1.00 88.88 94 LEU A N 1
ATOM 721 C CA . LEU A 1 94 ? -3.007 3.965 10.829 1.00 88.88 94 LEU A CA 1
ATOM 722 C C . LEU A 1 94 ? -3.781 3.642 9.549 1.00 88.88 94 LEU A C 1
ATOM 724 O O . LEU A 1 94 ? -3.721 4.415 8.592 1.00 88.88 94 LEU A O 1
ATOM 728 N N . LEU A 1 95 ? -4.479 2.505 9.510 1.00 89.75 95 LEU A N 1
ATOM 729 C CA . LEU A 1 95 ? -5.217 2.069 8.334 1.00 89.75 95 LEU A CA 1
ATOM 730 C C . LEU A 1 95 ? -6.593 2.744 8.263 1.00 89.75 95 LEU A C 1
ATOM 732 O O . LEU A 1 95 ? -7.221 2.981 9.298 1.00 89.75 95 LEU A O 1
ATOM 736 N N . PRO A 1 96 ? -7.124 2.985 7.052 1.00 89.44 96 PRO A N 1
ATOM 737 C CA . PRO A 1 96 ? -8.483 3.481 6.887 1.00 89.44 96 PRO A CA 1
ATOM 738 C C . PRO A 1 96 ? -9.507 2.575 7.583 1.00 89.44 96 PRO A C 1
ATOM 740 O O . PRO A 1 96 ? -9.533 1.357 7.378 1.00 89.44 96 PRO A O 1
ATOM 743 N N . ALA A 1 97 ? -10.367 3.173 8.407 1.00 87.88 97 ALA A N 1
ATOM 744 C CA . ALA A 1 97 ? -11.491 2.473 9.031 1.00 87.88 97 ALA A CA 1
ATOM 745 C C . ALA A 1 97 ? -12.669 2.281 8.061 1.00 87.88 97 ALA A C 1
ATOM 747 O O . ALA A 1 97 ? -13.476 1.380 8.259 1.00 87.88 97 ALA A O 1
ATOM 748 N N . ASP A 1 98 ? -12.750 3.110 7.019 1.00 89.38 98 ASP A N 1
ATOM 749 C CA . ASP A 1 98 ? -13.795 3.041 6.002 1.00 89.38 98 ASP A CA 1
ATOM 750 C C . ASP A 1 98 ? -13.672 1.751 5.174 1.00 89.38 98 ASP A C 1
ATOM 752 O O . ASP A 1 98 ? -12.670 1.525 4.488 1.00 89.38 98 ASP A O 1
ATOM 756 N N . GLU A 1 99 ? -14.700 0.904 5.230 1.00 86.44 99 GLU A N 1
ATOM 757 C CA . GLU A 1 99 ? -14.757 -0.360 4.492 1.00 86.44 99 GLU A CA 1
ATOM 758 C C . GLU A 1 99 ? -14.885 -0.163 2.975 1.00 86.44 99 GLU A C 1
ATOM 760 O O . GLU A 1 99 ? -14.545 -1.076 2.221 1.00 86.44 99 GLU A O 1
ATOM 765 N N . MET A 1 100 ? -15.306 1.022 2.513 1.00 86.56 100 MET A N 1
ATOM 766 C CA . MET A 1 100 ? -15.265 1.374 1.092 1.00 86.56 100 MET A CA 1
ATOM 767 C C . MET A 1 100 ? -13.837 1.594 0.585 1.00 86.56 100 MET A C 1
ATOM 769 O O . MET A 1 100 ? -13.589 1.436 -0.609 1.00 86.56 100 MET A O 1
ATOM 773 N N . LEU A 1 101 ? -12.905 1.953 1.474 1.00 85.50 101 LEU A N 1
ATOM 774 C CA . LEU A 1 101 ? -11.491 2.149 1.148 1.00 85.50 101 LEU A CA 1
ATOM 775 C C . LEU A 1 101 ? -10.656 0.899 1.441 1.00 85.50 101 LEU A C 1
ATOM 777 O O . LEU A 1 101 ? -9.732 0.589 0.694 1.00 85.50 101 LEU A O 1
ATOM 781 N N . LEU A 1 102 ? -10.965 0.183 2.527 1.00 88.69 102 LEU A N 1
ATOM 782 C CA . LEU A 1 102 ? -10.234 -1.009 2.947 1.00 88.69 102 LEU A CA 1
ATOM 783 C C . LEU A 1 102 ? -11.187 -2.114 3.413 1.00 88.69 102 LEU A C 1
ATOM 785 O O . LEU A 1 102 ? -11.590 -2.179 4.580 1.00 88.69 102 LEU A O 1
ATOM 789 N N . ARG A 1 103 ? -11.483 -3.041 2.500 1.00 90.75 103 ARG A N 1
ATOM 790 C CA . ARG A 1 103 ? -12.245 -4.254 2.803 1.00 90.75 103 ARG A CA 1
ATOM 791 C C . ARG A 1 103 ? -11.378 -5.248 3.577 1.00 90.75 103 ARG A C 1
ATOM 793 O O . ARG A 1 103 ? -10.260 -5.555 3.174 1.00 90.75 103 ARG A O 1
ATOM 800 N N . ARG A 1 104 ? -11.904 -5.770 4.686 1.00 87.19 104 ARG A N 1
ATOM 801 C CA . ARG A 1 104 ? -11.201 -6.720 5.560 1.00 87.19 104 ARG A CA 1
ATOM 802 C C . ARG A 1 104 ? -11.812 -8.104 5.419 1.00 87.19 104 ARG A C 1
ATOM 804 O O . ARG A 1 104 ? -12.969 -8.315 5.769 1.00 87.19 104 ARG A O 1
ATOM 811 N N . GLU A 1 105 ? -11.021 -9.053 4.935 1.00 85.81 105 GLU A N 1
ATOM 812 C CA . GLU A 1 105 ? -11.443 -10.441 4.767 1.00 85.81 105 GLU A CA 1
ATOM 813 C C . GLU A 1 105 ? -10.568 -11.370 5.608 1.00 85.81 105 GLU A C 1
ATOM 815 O O . GLU A 1 105 ? -9.347 -11.233 5.659 1.00 85.81 105 GLU A O 1
ATOM 820 N N . LYS A 1 106 ? -11.196 -12.339 6.283 1.00 80.50 106 LYS A N 1
ATOM 821 C CA . LYS A 1 106 ? -10.465 -13.433 6.923 1.00 80.50 106 LYS A CA 1
ATOM 822 C C . LYS A 1 106 ? -10.278 -14.540 5.901 1.00 80.50 106 LYS A C 1
ATOM 824 O O . LYS A 1 106 ? -11.253 -15.165 5.488 1.00 80.50 106 LYS A O 1
ATOM 829 N N . LEU A 1 107 ? -9.027 -14.819 5.555 1.00 70.94 107 LEU A N 1
ATOM 830 C CA . LEU A 1 107 ? -8.682 -15.993 4.766 1.00 70.94 107 LEU A CA 1
ATOM 831 C C . LEU A 1 107 ? -8.929 -17.238 5.623 1.00 70.94 107 LEU A C 1
ATOM 833 O O . LEU A 1 107 ? -8.150 -17.570 6.514 1.00 70.94 107 LEU A O 1
ATOM 837 N N . THR A 1 108 ? -10.059 -17.901 5.390 1.00 58.38 108 THR A N 1
ATOM 838 C CA . THR A 1 108 ? -10.315 -19.240 5.929 1.00 58.38 108 THR A CA 1
ATOM 839 C C . THR A 1 108 ? -9.859 -20.263 4.897 1.00 58.38 108 THR A C 1
ATOM 841 O O . THR A 1 108 ? -10.029 -20.041 3.698 1.00 58.38 108 THR A O 1
ATOM 844 N N . THR A 1 109 ? -9.292 -21.385 5.346 1.00 51.53 109 THR A N 1
ATOM 845 C CA . THR A 1 109 ? -8.661 -22.436 4.519 1.00 51.53 109 THR A CA 1
ATOM 846 C C . THR A 1 109 ? -9.580 -23.070 3.447 1.00 51.53 109 THR A C 1
ATOM 848 O O . THR A 1 109 ? -9.131 -23.918 2.690 1.00 51.53 109 THR A O 1
ATOM 851 N N . GLY A 1 110 ? -10.850 -22.662 3.328 1.00 43.25 110 GLY A N 1
ATOM 852 C CA . GLY A 1 110 ? -11.776 -23.071 2.258 1.00 43.25 110 GLY A CA 1
ATOM 853 C C . GLY A 1 110 ? -12.048 -22.011 1.180 1.00 43.25 110 GLY A C 1
ATOM 854 O O . GLY A 1 110 ? -12.865 -22.244 0.293 1.00 43.25 110 GLY A O 1
ATOM 855 N N . SER A 1 111 ? -11.408 -20.843 1.254 1.00 39.69 111 SER A N 1
ATOM 856 C CA . SER A 1 111 ? -11.535 -19.775 0.253 1.00 39.69 111 SER A CA 1
ATOM 857 C C . SER A 1 111 ? -10.533 -20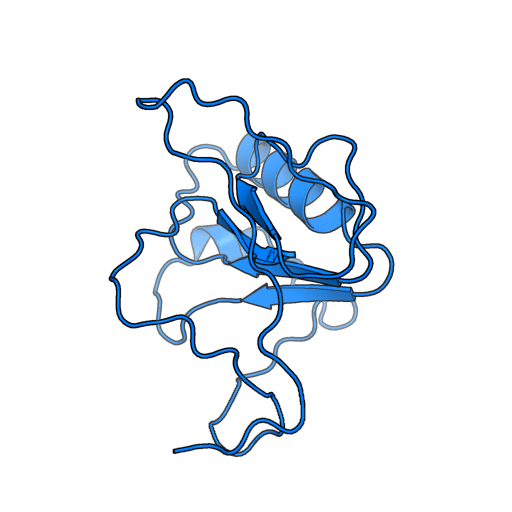.055 -0.869 1.00 39.69 111 SER A C 1
ATOM 859 O O . SER A 1 111 ? -9.376 -20.327 -0.565 1.00 39.69 111 SER A O 1
ATOM 861 N N . ASN A 1 112 ? -10.948 -19.996 -2.141 1.00 35.06 112 ASN A N 1
ATOM 862 C CA . ASN A 1 112 ? -10.092 -20.177 -3.328 1.00 35.06 112 ASN A CA 1
ATOM 863 C C . ASN A 1 112 ? -9.034 -19.063 -3.458 1.00 35.06 112 ASN A C 1
ATOM 865 O O . ASN A 1 112 ? -9.065 -18.248 -4.377 1.00 35.06 112 ASN A O 1
ATOM 869 N N . VAL A 1 113 ? -8.092 -19.020 -2.526 1.00 42.19 113 VAL A N 1
ATOM 870 C CA . VAL A 1 113 ? -6.895 -18.194 -2.575 1.00 42.19 113 VAL A CA 1
ATOM 871 C C . VAL A 1 113 ? -5.744 -19.179 -2.580 1.00 42.19 113 VAL A C 1
ATOM 873 O O . VAL A 1 113 ? -5.490 -19.853 -1.582 1.00 42.19 113 VAL A O 1
ATOM 876 N N . GLN A 1 114 ? -5.088 -19.316 -3.733 1.00 36.22 114 GLN A N 1
ATOM 877 C CA . GLN A 1 114 ? -3.832 -20.048 -3.827 1.00 36.22 114 GLN A CA 1
ATOM 878 C C . GLN A 1 114 ? -2.799 -19.274 -3.004 1.00 36.22 114 GLN A C 1
ATOM 880 O O . GLN A 1 114 ? -2.150 -18.353 -3.490 1.00 36.22 114 GLN A O 1
ATOM 885 N N . ALA A 1 115 ? -2.706 -19.598 -1.716 1.00 35.72 115 ALA A N 1
ATOM 886 C CA . ALA A 1 115 ? -1.630 -19.126 -0.873 1.00 35.72 115 ALA A CA 1
ATOM 887 C C . ALA A 1 115 ? -0.337 -19.707 -1.446 1.00 35.72 115 ALA A C 1
ATOM 889 O O . ALA A 1 115 ? -0.148 -20.926 -1.467 1.00 35.72 115 ALA A O 1
ATOM 890 N N . VAL A 1 116 ? 0.536 -18.838 -1.951 1.00 36.38 116 VAL A N 1
ATOM 891 C CA . VAL A 1 116 ? 1.896 -19.225 -2.314 1.00 36.38 116 VAL A CA 1
ATOM 892 C C . VAL A 1 116 ? 2.569 -19.665 -1.021 1.00 36.38 116 VAL A C 1
ATOM 894 O O . VAL A 1 116 ? 2.935 -18.849 -0.178 1.00 36.38 116 VAL A O 1
ATOM 897 N N . GLN A 1 117 ? 2.672 -20.978 -0.827 1.00 32.50 117 GLN A N 1
ATOM 898 C CA . GLN A 1 117 ? 3.392 -21.548 0.298 1.00 32.50 117 GLN A CA 1
ATOM 899 C C . GLN A 1 117 ? 4.887 -21.357 0.043 1.00 32.50 117 GLN A C 1
ATOM 901 O O . GLN A 1 117 ? 5.542 -22.186 -0.591 1.00 32.50 117 GLN A O 1
ATOM 906 N N . MET A 1 118 ? 5.407 -20.217 0.497 1.00 33.34 118 MET A N 1
ATOM 907 C CA . MET A 1 118 ? 6.839 -19.947 0.531 1.00 33.34 118 MET A CA 1
ATOM 908 C C . MET A 1 118 ? 7.491 -20.921 1.520 1.00 33.34 118 MET A C 1
ATOM 910 O O . MET A 1 118 ? 6.952 -21.203 2.592 1.00 33.34 118 MET A O 1
ATOM 914 N N . ALA A 1 119 ? 8.596 -21.524 1.087 1.00 27.94 119 ALA A N 1
ATOM 915 C CA . ALA A 1 119 ? 9.256 -22.647 1.739 1.00 27.94 119 ALA A CA 1
ATOM 916 C C . ALA A 1 119 ? 9.599 -22.382 3.216 1.00 27.94 119 ALA A C 1
ATOM 918 O O . ALA A 1 119 ? 9.833 -21.251 3.627 1.00 27.94 119 ALA A O 1
ATOM 919 N N . SER A 1 120 ? 9.653 -23.468 3.988 1.00 26.19 120 SER A N 1
ATOM 920 C CA . SER A 1 120 ? 9.832 -23.556 5.442 1.00 26.19 120 SER A CA 1
ATOM 921 C C . SER A 1 120 ? 11.195 -23.070 5.970 1.00 26.19 120 SER A C 1
ATOM 923 O O . SER A 1 120 ? 11.921 -23.825 6.618 1.00 26.19 120 SER A O 1
ATOM 925 N N . GLY A 1 121 ? 11.548 -21.819 5.709 1.00 27.03 121 GLY A N 1
ATOM 926 C CA . GLY A 1 121 ? 12.546 -21.077 6.468 1.00 27.03 121 GLY A CA 1
ATOM 927 C C . GLY A 1 121 ? 11.819 -20.040 7.309 1.00 27.03 121 GLY A C 1
ATOM 928 O O . GLY A 1 121 ? 10.931 -19.360 6.807 1.00 27.03 121 GLY A O 1
ATOM 929 N N . VAL A 1 122 ? 12.154 -19.931 8.592 1.00 29.39 122 VAL A N 1
ATOM 930 C CA . VAL A 1 122 ? 11.758 -18.768 9.392 1.00 29.39 122 VAL A CA 1
ATOM 931 C C . VAL A 1 122 ? 12.526 -17.582 8.808 1.00 29.39 122 VAL A C 1
ATOM 933 O O . VAL A 1 122 ? 13.694 -17.394 9.128 1.00 29.39 122 VAL A O 1
ATOM 936 N N . VAL A 1 123 ? 11.909 -16.880 7.860 1.00 35.81 123 VAL A N 1
ATOM 937 C CA . VAL A 1 123 ? 12.393 -15.596 7.352 1.00 35.81 123 VAL A CA 1
ATOM 938 C C . VAL A 1 123 ? 11.756 -14.530 8.233 1.00 35.81 123 VAL A C 1
ATOM 940 O O . VAL A 1 12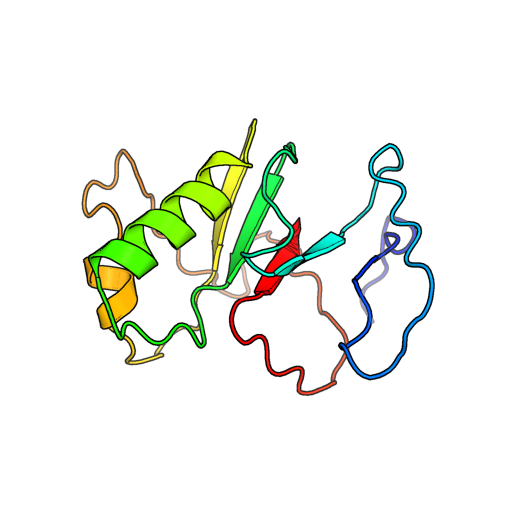3 ? 10.540 -14.530 8.430 1.00 35.81 123 VAL A O 1
ATOM 943 N N . ASP A 1 124 ? 12.597 -13.701 8.838 1.00 34.84 124 ASP A N 1
ATOM 944 C CA . ASP A 1 124 ? 12.180 -12.556 9.638 1.00 34.84 124 ASP A CA 1
ATOM 945 C C . ASP A 1 124 ? 11.819 -11.435 8.652 1.00 34.84 124 ASP A C 1
ATOM 947 O O . ASP A 1 124 ? 12.701 -10.840 8.045 1.00 34.84 124 ASP A O 1
ATOM 951 N N . PHE A 1 125 ? 10.523 -11.231 8.398 1.00 44.62 125 PHE A N 1
ATOM 952 C CA . PHE A 1 125 ? 10.000 -10.330 7.354 1.00 44.62 125 PHE A CA 1
ATOM 953 C C . PHE A 1 125 ? 9.978 -8.855 7.788 1.00 44.62 125 PHE A C 1
ATOM 955 O O . PHE A 1 125 ? 9.070 -8.113 7.406 1.00 44.62 125 PHE A O 1
ATOM 962 N N . ASP A 1 126 ? 10.933 -8.429 8.617 1.00 41.78 126 ASP A N 1
ATOM 963 C CA . ASP A 1 126 ? 10.975 -7.065 9.143 1.00 41.78 126 ASP A CA 1
ATOM 964 C C . ASP A 1 126 ? 10.964 -6.049 7.976 1.00 41.78 126 ASP A C 1
ATOM 966 O O . ASP A 1 126 ? 11.916 -5.925 7.208 1.00 41.78 126 ASP A O 1
ATOM 970 N N . ASP A 1 127 ? 9.851 -5.320 7.844 1.00 47.69 127 ASP A N 1
ATOM 971 C CA . ASP A 1 127 ? 9.598 -4.284 6.832 1.00 47.69 127 ASP A CA 1
ATOM 972 C C . ASP A 1 127 ? 9.604 -4.751 5.347 1.00 47.69 127 ASP A C 1
ATOM 974 O O . ASP A 1 127 ? 9.902 -3.955 4.441 1.00 47.69 127 ASP A O 1
ATOM 978 N N . GLU A 1 128 ? 9.252 -6.014 5.064 1.00 47.56 128 GLU A N 1
ATOM 979 C CA . GLU A 1 128 ? 9.239 -6.580 3.701 1.00 47.56 128 GLU A CA 1
ATOM 980 C C . GLU A 1 128 ? 7.890 -6.466 2.954 1.00 47.56 128 GLU A C 1
ATOM 982 O O . GLU A 1 128 ? 6.796 -6.582 3.512 1.00 47.56 128 GLU A O 1
ATOM 987 N N . ILE A 1 129 ? 7.970 -6.264 1.634 1.00 51.44 129 ILE A N 1
ATOM 988 C CA . ILE A 1 129 ? 6.843 -6.145 0.698 1.00 51.44 129 ILE A CA 1
ATOM 989 C C . ILE A 1 129 ? 7.042 -7.167 -0.418 1.00 51.44 129 ILE A C 1
ATOM 991 O O . ILE A 1 129 ? 8.138 -7.296 -0.963 1.00 51.44 129 ILE A O 1
ATOM 995 N N . ILE A 1 130 ? 5.970 -7.860 -0.786 1.00 57.94 130 ILE A N 1
ATOM 996 C CA . ILE A 1 130 ? 5.960 -8.843 -1.869 1.00 57.94 130 ILE A CA 1
ATOM 997 C C . ILE A 1 130 ? 5.164 -8.244 -3.034 1.00 57.94 130 ILE A C 1
ATOM 999 O O . ILE A 1 130 ? 4.053 -7.756 -2.848 1.00 57.94 130 ILE A O 1
ATOM 1003 N N . PHE A 1 131 ? 5.732 -8.268 -4.230 1.00 51.06 131 PHE A N 1
ATOM 1004 C CA . PHE A 1 131 ? 5.144 -7.776 -5.475 1.00 51.06 131 PHE A CA 1
ATOM 1005 C C . PHE A 1 131 ? 4.828 -8.957 -6.381 1.00 51.06 131 PHE A C 1
ATOM 1007 O O . PHE A 1 131 ? 5.765 -9.759 -6.614 1.00 51.06 131 PHE A O 1
#

Sequence (131 aa):
DIALDNTRPTVSTYPDLDNNRDVNIVFSRGGVVVLNAASVKGLEFDTVFVVLDGFRVVDETDMKKKLYVMTSRAIDRLLLLKKSGDGSRAIEALLPADEMLLRREKLTTGSNVQAVQMASGVVDFDDEIIF

Secondary structure (DSSP, 8-state):
----SSPPPPEEEPPPTT--------TTS-SEEEEETTT-TT--EEEEEEE-TT---S-HHHHHHHHHHHHTTEEEEEEEE--TT----TTGGGS---TTT-------TTSS-------S-----TTEEE-

pLDDT: mean 71.87, std 19.17, range [26.19, 93.06]

Foldseek 3Di:
DDDDPDDAFDEAEDDDPVDPDPRDDDPVDDGKYKYFLVPQAPAADQEKEWEPPQDDCPDLVVLLVSCCSRQVRHDHYYHYDYDPPPPPCVNVVSDDPDCVVPPDDDDDPPDPDPDPPDDPDPDPCNRMMMD